Protein AF-A0A0Y0S2E3-F1 (afdb_monomer_lite)

Secondary structure (DSSP, 8-state):
-HHHHHHHHHHHHHHHHHHS---TT-HHHHHHHHHHHHHHHHHHHHHHHHHHHHHHHHH--TT---TTTHHHHHHHHHHHHHHHHHHHHHHHHHHHHHHTTT---HHHHHHHHHHHHHHHHHHHHHHH-

Foldseek 3Di:
DVLVLLVVLLVVLVCLLPVDDFDPVDPLSVVLSVLSVVVNVLSVVVNVLVVVVVVVVVPDDPPDPPCPVVVVVSVVVNVVSLVVLVVSLVVLVVSCVVCVVPDPDPSSVVVNVVSVVSNVVSVVVVVVD

Organism: Sturnus vulgaris (NCBI:txid9172)

Sequence (129 aa):
FLFLLHTTWFVILSVVLFGLVYNPNETCSLNLVDHGRGYLGILLSCMIAELAIIWLSMRGSILYTEPRDSMQYVLYVRLAILVIEFVYAIVGIVWLTQYYTSCNDITAKSVTLGMVVCNWVVILSVCIT

InterPro domains:
  IPR052214 Diacylglycerol Lipase-Related [PTHR45792] (1-129)

pLDDT: mean 71.7, std 9.91, range [44.84, 86.06]

Structure (mmCIF, N/CA/C/O backbone):
data_AF-A0A0Y0S2E3-F1
#
_entry.id   AF-A0A0Y0S2E3-F1
#
loop_
_atom_site.group_PDB
_atom_site.id
_atom_site.type_symbol
_atom_site.label_atom_id
_atom_site.label_alt_id
_atom_site.label_comp_id
_atom_site.label_asym_id
_atom_site.label_entity_id
_atom_site.label_seq_id
_atom_site.pdbx_PDB_ins_code
_atom_site.Cartn_x
_atom_site.Cartn_y
_atom_site.Cartn_z
_atom_site.occupancy
_atom_site.B_iso_or_equiv
_atom_site.auth_seq_id
_atom_site.auth_comp_id
_atom_site.auth_asym_id
_atom_site.auth_atom_id
_atom_site.pdbx_PDB_model_num
ATOM 1 N N . PHE A 1 1 ? -4.263 -7.802 13.135 1.00 72.75 1 PHE A N 1
ATOM 2 C CA . PHE A 1 1 ? -3.593 -8.645 12.123 1.00 72.75 1 PHE A CA 1
ATOM 3 C C . PHE A 1 1 ? -3.339 -7.854 10.844 1.00 72.75 1 PHE A C 1
ATOM 5 O O . PHE A 1 1 ? -2.171 -7.660 10.538 1.00 72.75 1 PHE A O 1
ATOM 12 N N . LEU A 1 2 ? -4.374 -7.310 10.180 1.00 75.12 2 LEU A N 1
ATOM 13 C CA . LEU A 1 2 ? -4.211 -6.443 8.995 1.00 75.12 2 LEU A CA 1
ATOM 14 C C . LEU A 1 2 ? -3.197 -5.305 9.206 1.00 75.12 2 LEU A C 1
ATOM 16 O O . LEU A 1 2 ? -2.268 -5.192 8.420 1.00 75.12 2 LEU A O 1
ATOM 20 N N . PHE A 1 3 ? -3.304 -4.557 10.308 1.00 77.31 3 PHE A N 1
ATOM 21 C CA . PHE A 1 3 ? -2.362 -3.480 10.629 1.00 77.31 3 PHE A CA 1
ATOM 22 C C . PHE A 1 3 ? -0.896 -3.916 10.592 1.00 77.31 3 PHE A C 1
ATOM 24 O O . PHE A 1 3 ? -0.063 -3.230 10.009 1.00 77.31 3 PHE A O 1
ATOM 31 N N . LEU A 1 4 ? -0.567 -5.081 11.162 1.00 80.50 4 LEU A N 1
ATOM 32 C CA . LEU A 1 4 ? 0.803 -5.602 11.119 1.00 80.50 4 LEU A CA 1
ATOM 33 C C . LEU A 1 4 ? 1.219 -5.923 9.683 1.00 80.50 4 LEU A C 1
ATOM 35 O O . LEU A 1 4 ? 2.323 -5.571 9.288 1.00 80.50 4 LEU A O 1
ATOM 39 N N . LEU A 1 5 ? 0.321 -6.514 8.892 1.00 80.50 5 LEU A N 1
ATOM 40 C CA . LEU A 1 5 ? 0.568 -6.823 7.488 1.00 80.50 5 LEU A CA 1
ATOM 41 C C . LEU A 1 5 ? 0.818 -5.553 6.662 1.00 80.50 5 LEU A C 1
ATOM 43 O O . LEU A 1 5 ? 1.837 -5.478 5.976 1.00 80.50 5 LEU A O 1
ATOM 47 N N . HIS A 1 6 ? -0.045 -4.537 6.771 1.00 81.94 6 HIS A N 1
ATOM 48 C CA . HIS A 1 6 ? 0.146 -3.248 6.098 1.00 81.94 6 HIS A CA 1
ATOM 49 C C . HIS A 1 6 ? 1.444 -2.565 6.534 1.00 81.94 6 HIS A C 1
ATOM 51 O O . HIS A 1 6 ? 2.183 -2.069 5.686 1.00 81.94 6 HIS A O 1
ATOM 57 N N . THR A 1 7 ? 1.773 -2.601 7.829 1.00 82.25 7 THR A N 1
ATOM 58 C CA . THR A 1 7 ? 3.008 -1.997 8.352 1.00 82.25 7 THR A CA 1
ATOM 59 C C . THR A 1 7 ? 4.252 -2.718 7.829 1.00 82.25 7 THR A C 1
ATOM 61 O O . THR A 1 7 ? 5.195 -2.070 7.379 1.00 82.25 7 THR A O 1
ATOM 64 N N . THR A 1 8 ? 4.271 -4.056 7.841 1.00 84.69 8 THR A N 1
ATOM 65 C CA . THR A 1 8 ? 5.392 -4.844 7.307 1.00 84.69 8 THR A CA 1
ATOM 66 C C . THR A 1 8 ? 5.606 -4.553 5.823 1.00 84.69 8 THR A C 1
ATOM 68 O O . THR A 1 8 ? 6.737 -4.319 5.403 1.00 84.69 8 THR A O 1
ATOM 71 N N . TRP A 1 9 ? 4.533 -4.490 5.035 1.00 78.62 9 TRP A N 1
ATOM 72 C CA . TRP A 1 9 ? 4.625 -4.193 3.607 1.00 78.62 9 TRP A CA 1
ATOM 73 C C . TRP A 1 9 ? 5.023 -2.759 3.296 1.00 78.62 9 TRP A C 1
ATOM 75 O O . TRP A 1 9 ? 5.838 -2.543 2.401 1.00 78.62 9 TRP A O 1
ATOM 85 N N . PHE A 1 10 ? 4.516 -1.793 4.059 1.00 83.44 10 PHE A N 1
ATOM 86 C CA . PHE A 1 10 ? 4.948 -0.404 3.968 1.00 83.44 10 PHE A CA 1
ATOM 87 C C . PHE A 1 10 ? 6.462 -0.285 4.173 1.00 83.44 10 PHE A C 1
ATOM 89 O O . PHE A 1 10 ? 7.147 0.368 3.386 1.00 83.44 10 PHE A O 1
ATOM 96 N N . VAL A 1 11 ? 7.004 -0.970 5.186 1.00 85.56 11 VAL A N 1
ATOM 97 C CA . VAL A 1 11 ? 8.448 -0.990 5.456 1.00 85.56 11 VAL A CA 1
ATOM 98 C C . VAL A 1 11 ? 9.215 -1.640 4.305 1.00 85.56 11 VAL A C 1
ATOM 100 O O . VAL A 1 11 ? 10.179 -1.050 3.825 1.00 85.56 11 VAL A O 1
ATOM 103 N N . ILE A 1 12 ? 8.779 -2.808 3.818 1.00 82.94 12 ILE A N 1
ATOM 104 C CA . ILE A 1 12 ? 9.438 -3.504 2.699 1.00 82.94 12 ILE A CA 1
ATOM 105 C C . ILE A 1 12 ? 9.469 -2.615 1.450 1.00 82.94 12 ILE A C 1
ATOM 107 O O . ILE A 1 12 ? 10.534 -2.408 0.874 1.00 82.94 12 ILE A O 1
ATOM 111 N N . LEU A 1 13 ? 8.331 -2.048 1.045 1.00 79.06 13 LEU A N 1
ATOM 112 C CA . LEU A 1 13 ? 8.256 -1.197 -0.144 1.00 79.06 13 LEU A CA 1
ATOM 113 C C . LEU A 1 13 ? 9.054 0.094 0.003 1.00 79.06 13 LEU A C 1
ATOM 115 O O . LEU A 1 13 ? 9.721 0.496 -0.946 1.00 79.06 13 LEU A O 1
ATOM 119 N N . SER A 1 14 ? 9.026 0.716 1.181 1.00 83.00 14 SER A N 1
ATOM 120 C CA . SER A 1 14 ? 9.831 1.904 1.470 1.00 83.00 14 SER A CA 1
ATOM 121 C C . SER A 1 14 ? 11.326 1.609 1.325 1.00 83.00 14 SER A C 1
ATOM 123 O O . SER A 1 14 ? 12.031 2.325 0.614 1.00 83.00 14 SER A O 1
ATOM 125 N N . VAL A 1 15 ? 11.800 0.504 1.913 1.00 83.38 15 VAL A N 1
ATOM 126 C CA . VAL A 1 15 ? 13.202 0.074 1.810 1.00 83.38 15 VAL A CA 1
ATOM 127 C C . VAL A 1 15 ? 13.580 -0.238 0.368 1.00 83.38 15 VAL A C 1
ATOM 129 O O . VAL A 1 15 ? 14.664 0.135 -0.063 1.00 83.38 15 VAL A O 1
ATOM 132 N N . VAL A 1 16 ? 12.708 -0.882 -0.405 1.00 76.06 16 VAL A N 1
ATOM 133 C CA . VAL A 1 16 ? 13.020 -1.224 -1.798 1.00 76.06 16 VAL A CA 1
ATOM 134 C C . VAL A 1 16 ? 13.017 0.008 -2.712 1.00 76.06 16 VAL A C 1
ATOM 136 O O . VAL A 1 16 ? 13.880 0.119 -3.580 1.00 76.06 16 VAL A O 1
ATOM 139 N N . LEU A 1 17 ? 12.101 0.960 -2.505 1.00 74.75 17 LEU A N 1
ATOM 140 C CA . LEU A 1 17 ? 12.050 2.211 -3.272 1.00 74.75 17 LEU A CA 1
ATOM 141 C C . LEU A 1 17 ? 13.236 3.136 -2.974 1.00 74.75 17 LEU A C 1
ATOM 143 O O . LEU A 1 17 ? 13.749 3.765 -3.893 1.00 74.75 17 LEU A O 1
ATOM 147 N N . PHE A 1 18 ? 13.663 3.233 -1.711 1.00 76.12 18 PHE A N 1
ATOM 148 C CA . PHE A 1 18 ? 14.775 4.105 -1.308 1.00 76.12 18 PHE A CA 1
ATOM 149 C C . PHE A 1 18 ? 16.151 3.430 -1.361 1.00 76.12 18 PHE A C 1
ATOM 151 O O . PHE A 1 18 ? 17.156 4.117 -1.520 1.00 76.12 18 PHE A O 1
ATOM 158 N N . GLY A 1 19 ? 16.217 2.110 -1.190 1.00 68.81 19 GLY A N 1
ATOM 159 C CA . GLY A 1 19 ? 17.466 1.352 -1.100 1.00 68.81 19 GLY A CA 1
ATOM 160 C C . GLY A 1 19 ? 18.035 0.916 -2.448 1.00 68.81 19 GLY A C 1
ATOM 161 O O . GLY A 1 19 ? 19.224 0.617 -2.535 1.00 68.81 19 GLY A O 1
ATOM 162 N N . LEU A 1 20 ? 17.220 0.887 -3.504 1.00 67.19 20 LEU A N 1
ATOM 163 C CA . LEU A 1 20 ? 17.689 0.591 -4.852 1.00 67.19 20 LEU A CA 1
ATOM 164 C C . LEU A 1 20 ? 18.015 1.887 -5.594 1.00 67.19 20 LEU A C 1
ATOM 166 O O . LEU A 1 20 ? 17.167 2.762 -5.758 1.00 67.19 20 LEU A O 1
ATOM 170 N N . VAL A 1 21 ? 19.253 1.994 -6.077 1.00 61.94 21 VAL A N 1
ATOM 171 C CA . VAL A 1 21 ? 19.653 3.061 -7.000 1.00 61.94 21 VAL A CA 1
ATOM 172 C C . VAL A 1 21 ? 19.038 2.753 -8.360 1.00 61.94 21 VAL A C 1
ATOM 174 O O . VAL A 1 21 ? 19.544 1.930 -9.121 1.00 61.94 21 VAL A O 1
ATOM 177 N N . TYR A 1 22 ? 17.911 3.394 -8.645 1.00 64.06 22 TYR A N 1
ATOM 178 C CA . TYR A 1 22 ? 17.266 3.332 -9.948 1.00 64.06 22 TYR A CA 1
ATOM 179 C C . TYR A 1 22 ? 18.033 4.204 -10.946 1.00 64.06 22 TYR A C 1
ATOM 181 O O . TYR A 1 22 ? 18.267 5.386 -10.696 1.00 64.06 22 TYR A O 1
ATOM 189 N N . ASN A 1 23 ? 18.430 3.629 -12.086 1.00 63.09 23 ASN A N 1
ATOM 190 C CA . ASN A 1 23 ? 19.043 4.401 -13.165 1.00 63.09 23 ASN A CA 1
ATOM 191 C C . ASN A 1 23 ? 17.983 5.326 -13.797 1.00 63.09 23 ASN A C 1
ATOM 193 O O . ASN A 1 23 ? 16.978 4.823 -14.307 1.00 63.09 23 ASN A O 1
ATOM 197 N N . PRO A 1 24 ? 18.184 6.658 -13.798 1.00 61.78 24 PRO A N 1
ATOM 198 C CA . PRO A 1 24 ? 17.200 7.618 -14.306 1.00 61.78 24 PRO A CA 1
ATOM 199 C C . PRO A 1 24 ? 17.105 7.651 -15.840 1.00 61.78 24 PRO A C 1
ATOM 201 O O . PRO A 1 24 ? 16.188 8.264 -16.377 1.00 61.78 24 PRO A O 1
ATOM 204 N N . ASN A 1 25 ? 18.035 7.000 -16.548 1.00 57.75 25 ASN A N 1
ATOM 205 C CA . ASN A 1 25 ? 18.055 6.963 -18.014 1.00 57.75 25 ASN A CA 1
ATOM 206 C C . ASN A 1 25 ? 17.036 5.979 -18.614 1.00 57.75 25 ASN A C 1
ATOM 208 O O . ASN A 1 25 ? 16.690 6.104 -19.785 1.00 57.75 25 ASN A O 1
ATOM 212 N N . GLU A 1 26 ? 16.528 5.035 -17.820 1.00 64.88 26 GLU A N 1
ATOM 213 C CA . GLU A 1 26 ? 15.532 4.059 -18.258 1.00 64.88 26 GLU A CA 1
ATOM 214 C C . GLU A 1 26 ? 14.130 4.542 -17.860 1.00 64.88 26 GLU A C 1
ATOM 216 O O . GLU A 1 26 ? 13.737 4.495 -16.692 1.00 64.88 26 GLU A O 1
ATOM 221 N N . THR A 1 27 ? 13.340 4.994 -18.836 1.00 65.25 27 THR A N 1
ATOM 222 C CA . THR A 1 27 ? 11.966 5.507 -18.619 1.00 65.25 27 THR A CA 1
ATOM 223 C C . THR A 1 27 ? 11.020 4.483 -17.968 1.00 65.2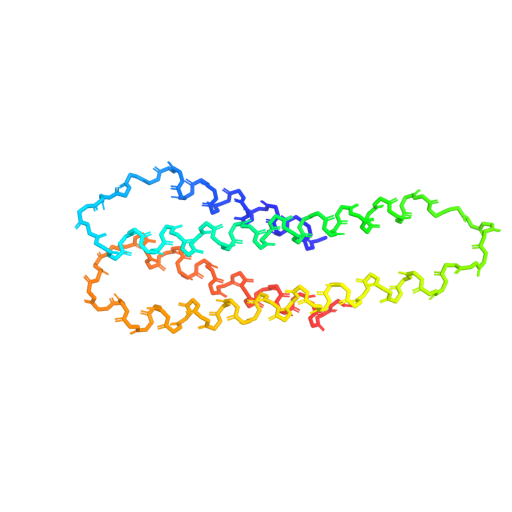5 27 THR A C 1
ATOM 225 O O . THR A 1 27 ? 10.054 4.860 -17.301 1.00 65.25 27 THR A O 1
ATOM 228 N N . CYS A 1 28 ? 11.324 3.189 -18.106 1.00 66.19 28 CYS A N 1
ATOM 229 C CA . CYS A 1 28 ? 10.640 2.079 -17.439 1.00 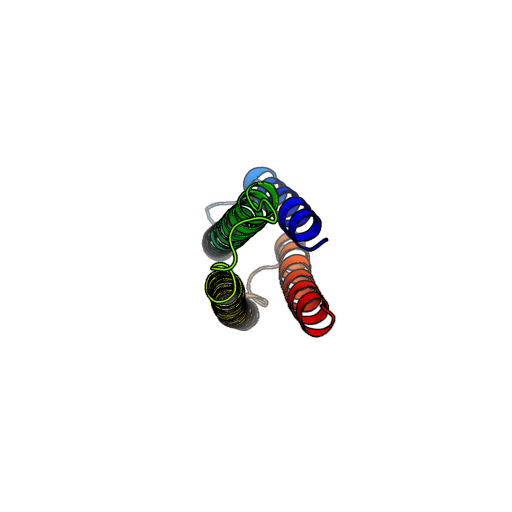66.19 28 CYS A CA 1
ATOM 230 C C . CYS A 1 28 ? 10.777 2.137 -15.905 1.00 66.19 28 CYS A C 1
ATOM 232 O O . CYS A 1 28 ? 9.797 1.977 -15.177 1.00 66.19 28 CYS A O 1
ATOM 234 N N . SER A 1 29 ? 11.988 2.404 -15.416 1.00 67.25 29 SER A N 1
ATOM 235 C CA . SER A 1 29 ? 12.326 2.439 -13.990 1.00 67.25 29 SER A CA 1
ATOM 236 C C . SER A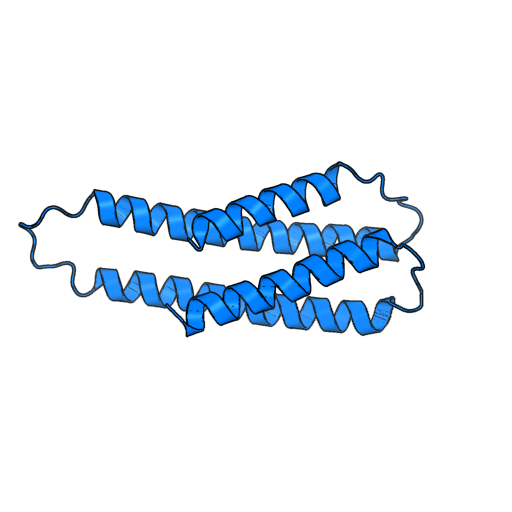 1 29 ? 11.634 3.611 -13.282 1.00 67.25 29 SER A C 1
ATOM 238 O O . SER A 1 29 ? 11.069 3.451 -12.199 1.00 67.25 29 SER A O 1
ATOM 240 N N . LEU A 1 30 ? 11.575 4.769 -13.944 1.00 70.12 30 LEU A N 1
ATOM 241 C CA . LEU A 1 30 ? 10.996 5.986 -13.379 1.00 70.12 30 LEU A CA 1
ATOM 242 C C . LEU A 1 30 ? 9.479 5.872 -13.157 1.00 70.12 30 LEU A C 1
ATOM 244 O O . LEU A 1 30 ? 8.991 6.175 -12.070 1.00 70.12 30 LEU A O 1
ATOM 248 N N . ASN A 1 31 ? 8.740 5.343 -14.137 1.00 70.31 31 ASN A N 1
ATOM 249 C CA . ASN A 1 31 ? 7.303 5.109 -13.976 1.00 70.31 31 ASN A CA 1
ATOM 250 C C . ASN A 1 31 ? 6.986 4.044 -12.909 1.00 70.31 31 ASN A C 1
ATOM 252 O O . ASN A 1 31 ? 5.974 4.154 -12.216 1.00 70.31 31 ASN A O 1
ATOM 256 N N . LEU A 1 32 ? 7.837 3.022 -12.749 1.00 71.50 32 LEU A N 1
ATOM 257 C CA . LEU A 1 32 ? 7.653 2.004 -11.711 1.00 71.50 32 LEU A CA 1
ATOM 258 C C . LEU A 1 32 ? 7.825 2.605 -10.309 1.00 71.50 32 LEU A C 1
ATOM 260 O O . LEU A 1 32 ? 7.059 2.286 -9.400 1.00 71.50 32 LEU A O 1
ATOM 264 N N . VAL A 1 33 ? 8.801 3.502 -10.140 1.00 74.00 33 VAL A N 1
ATOM 265 C CA . VAL A 1 33 ? 9.019 4.244 -8.891 1.00 74.00 33 VAL A CA 1
ATOM 266 C C . VAL A 1 33 ? 7.822 5.140 -8.571 1.00 74.00 33 VAL A C 1
ATOM 268 O O . VAL A 1 33 ? 7.368 5.149 -7.426 1.00 74.00 33 VAL A O 1
ATOM 271 N N . ASP A 1 34 ? 7.266 5.842 -9.560 1.00 77.38 34 ASP A N 1
ATOM 272 C CA . ASP A 1 34 ? 6.075 6.676 -9.360 1.00 77.38 34 ASP A CA 1
ATOM 273 C C . ASP A 1 34 ? 4.835 5.841 -9.013 1.00 77.38 34 ASP A C 1
ATOM 275 O O . ASP A 1 34 ? 4.091 6.180 -8.088 1.00 77.38 34 ASP A O 1
ATOM 279 N N . HIS A 1 35 ? 4.651 4.689 -9.662 1.00 76.69 35 HIS A N 1
ATOM 280 C CA . HIS A 1 35 ? 3.571 3.767 -9.318 1.00 76.69 35 HIS A CA 1
ATOM 281 C C . HIS A 1 35 ? 3.754 3.148 -7.921 1.00 76.69 35 HIS A C 1
ATOM 283 O O . HIS A 1 35 ? 2.793 3.035 -7.153 1.00 76.69 35 HIS A O 1
ATOM 289 N N . GLY A 1 36 ? 4.989 2.797 -7.550 1.00 77.50 36 GLY A N 1
ATOM 290 C CA . GLY A 1 36 ? 5.333 2.307 -6.216 1.00 77.50 36 GLY A CA 1
ATOM 291 C C . GLY A 1 36 ? 5.088 3.356 -5.130 1.00 77.50 36 GLY A C 1
ATOM 292 O O . GLY A 1 36 ? 4.548 3.035 -4.071 1.00 77.50 36 GLY A O 1
ATOM 293 N N . ARG A 1 37 ? 5.396 4.628 -5.406 1.00 82.00 37 ARG A N 1
ATOM 294 C CA . ARG A 1 37 ? 5.082 5.759 -4.520 1.00 82.00 37 ARG A CA 1
ATOM 295 C C . ARG A 1 37 ? 3.583 5.947 -4.320 1.00 82.00 37 ARG A C 1
ATOM 297 O O . ARG A 1 37 ? 3.157 6.173 -3.188 1.00 82.00 37 ARG A O 1
ATOM 304 N N . GLY A 1 38 ? 2.786 5.809 -5.379 1.00 83.38 38 GLY A N 1
ATOM 305 C CA . GLY A 1 38 ? 1.328 5.850 -5.269 1.00 83.38 38 GLY A CA 1
ATOM 306 C C . GLY A 1 38 ? 0.781 4.730 -4.378 1.00 83.38 38 GLY A C 1
ATOM 307 O O . GLY A 1 38 ? -0.027 4.995 -3.489 1.00 83.38 38 GLY A O 1
ATOM 308 N N . TYR A 1 39 ? 1.297 3.504 -4.519 1.00 80.62 39 TYR A N 1
ATOM 309 C CA . TYR A 1 39 ? 0.893 2.379 -3.666 1.00 80.62 39 TYR A CA 1
ATOM 310 C C . TYR A 1 39 ? 1.287 2.581 -2.194 1.00 80.62 39 TYR A C 1
ATOM 312 O O . TYR A 1 39 ? 0.514 2.275 -1.288 1.00 80.62 39 TYR A O 1
ATOM 320 N N . LEU A 1 40 ? 2.456 3.174 -1.943 1.00 83.19 40 LEU A N 1
ATOM 321 C CA . LEU A 1 40 ? 2.918 3.524 -0.598 1.00 83.19 40 LEU A CA 1
ATOM 322 C C . LEU A 1 40 ? 1.978 4.540 0.080 1.00 83.19 40 LEU A C 1
ATOM 324 O O . LEU A 1 40 ? 1.705 4.425 1.275 1.00 83.19 40 LEU A O 1
ATOM 328 N N . GLY A 1 41 ? 1.415 5.478 -0.689 1.00 85.56 41 GLY A N 1
ATOM 329 C CA . GLY A 1 41 ? 0.365 6.387 -0.220 1.00 85.56 41 GLY A CA 1
ATOM 330 C C . GLY A 1 41 ? -0.938 5.670 0.147 1.00 85.56 41 GLY A C 1
ATOM 331 O O . GLY A 1 41 ? -1.546 5.984 1.173 1.00 85.56 41 GLY A O 1
ATOM 332 N N . ILE A 1 42 ? -1.340 4.664 -0.636 1.00 83.88 42 ILE A N 1
ATOM 333 C CA . ILE A 1 42 ? -2.533 3.858 -0.344 1.00 83.88 42 ILE A CA 1
ATOM 334 C C . ILE A 1 42 ? -2.337 3.065 0.953 1.00 83.88 42 ILE A C 1
ATOM 336 O O . ILE A 1 42 ? -3.183 3.149 1.845 1.00 83.88 42 ILE A O 1
ATOM 340 N N . LEU A 1 43 ? -1.193 2.396 1.130 1.00 82.88 43 LEU A N 1
ATOM 341 C CA . LEU A 1 43 ? -0.863 1.685 2.372 1.00 82.88 43 LEU A CA 1
ATOM 342 C C . LEU A 1 43 ? -0.864 2.613 3.596 1.00 82.88 43 LEU A C 1
ATOM 344 O O . LEU A 1 43 ? -1.382 2.248 4.651 1.00 82.88 43 LEU A O 1
ATOM 348 N N . LEU A 1 44 ? -0.344 3.835 3.454 1.00 86.06 44 LEU A N 1
ATOM 349 C CA . LEU A 1 44 ? -0.377 4.835 4.521 1.00 86.06 44 LEU A CA 1
ATOM 350 C C . LEU A 1 44 ? -1.819 5.219 4.891 1.00 86.06 44 LEU A C 1
ATOM 352 O O . LEU A 1 44 ? -2.155 5.298 6.073 1.00 86.06 44 LEU A O 1
ATOM 356 N N . SER A 1 45 ? -2.689 5.419 3.896 1.00 85.00 45 SER A N 1
ATOM 357 C CA . SER A 1 45 ? -4.106 5.720 4.134 1.00 85.00 45 SER A CA 1
ATOM 358 C C . SER A 1 45 ? -4.828 4.578 4.860 1.00 85.00 45 SER A C 1
ATOM 360 O O . SER A 1 45 ? -5.606 4.835 5.781 1.00 85.00 45 SER A O 1
ATOM 362 N N . CYS A 1 46 ? -4.488 3.324 4.535 1.00 81.81 46 CYS A N 1
ATOM 363 C CA . CYS A 1 46 ? -4.982 2.139 5.233 1.00 81.81 46 CYS A CA 1
ATOM 364 C C . CYS A 1 46 ? -4.549 2.142 6.702 1.00 81.81 46 CYS A C 1
ATOM 366 O O . CYS A 1 46 ? -5.383 1.975 7.590 1.00 81.81 46 CYS A O 1
ATOM 368 N N . MET A 1 47 ? -3.267 2.410 6.976 1.00 84.44 47 MET A N 1
ATOM 369 C CA . MET A 1 47 ? -2.753 2.486 8.346 1.00 84.44 47 MET A CA 1
ATOM 370 C C . MET A 1 47 ? -3.445 3.574 9.173 1.00 84.44 47 MET A C 1
ATOM 372 O O . MET A 1 47 ? -3.768 3.342 10.336 1.00 84.44 47 MET A O 1
ATOM 376 N N . ILE A 1 48 ? -3.698 4.751 8.593 1.00 86.06 48 ILE A N 1
ATOM 377 C CA . ILE A 1 48 ? -4.403 5.842 9.284 1.00 86.06 48 ILE A CA 1
ATOM 378 C C . ILE A 1 48 ? -5.838 5.426 9.619 1.00 86.06 48 ILE A C 1
ATOM 380 O O . ILE A 1 48 ? -6.287 5.645 10.746 1.00 86.06 48 ILE A O 1
ATOM 384 N N . ALA A 1 49 ? -6.545 4.795 8.677 1.00 80.25 49 ALA A N 1
ATOM 385 C CA . ALA A 1 49 ? -7.889 4.282 8.919 1.00 80.25 49 ALA A CA 1
ATOM 386 C C . ALA A 1 49 ? -7.889 3.233 10.043 1.00 80.25 49 ALA A C 1
ATOM 388 O O . ALA A 1 49 ? -8.703 3.317 10.958 1.00 80.25 49 ALA A O 1
ATOM 389 N N . GLU A 1 50 ? -6.940 2.297 10.047 1.00 80.38 50 GLU A N 1
ATOM 390 C CA . GLU A 1 50 ? -6.814 1.294 11.110 1.00 80.38 50 GLU A CA 1
ATOM 391 C C . GLU A 1 50 ? -6.491 1.908 12.478 1.00 80.38 50 GLU A C 1
ATOM 393 O O . GLU A 1 50 ? -7.086 1.518 13.483 1.00 80.38 50 GLU A O 1
ATOM 398 N N . LEU A 1 51 ? -5.609 2.910 12.531 1.00 81.88 51 LEU A N 1
ATOM 399 C CA . LEU A 1 51 ? -5.318 3.650 13.760 1.00 81.88 51 LEU A CA 1
ATOM 400 C C . LEU A 1 51 ? -6.547 4.401 14.275 1.00 81.88 51 LEU A C 1
ATOM 402 O O . LEU A 1 51 ? -6.784 4.415 15.482 1.00 81.88 51 LEU A O 1
ATOM 406 N N . ALA A 1 52 ? -7.357 4.976 13.384 1.00 79.75 52 ALA A N 1
ATOM 407 C CA . ALA A 1 52 ? -8.615 5.613 13.759 1.00 79.75 52 ALA A CA 1
ATOM 408 C C . ALA A 1 52 ? -9.599 4.601 14.368 1.00 79.75 52 ALA A C 1
ATOM 410 O O . ALA A 1 52 ? -10.230 4.901 15.380 1.00 79.75 52 ALA A O 1
ATOM 411 N N . ILE A 1 53 ? -9.681 3.382 13.822 1.00 76.62 53 ILE A N 1
ATOM 412 C CA . ILE A 1 53 ? -10.515 2.298 14.369 1.00 76.62 53 ILE A CA 1
ATOM 413 C C . ILE A 1 53 ? -10.035 1.894 15.760 1.00 76.62 53 ILE A C 1
ATOM 415 O O . ILE A 1 53 ? -10.839 1.818 16.686 1.00 76.62 53 ILE A O 1
ATOM 419 N N . ILE A 1 54 ? -8.729 1.665 15.923 1.00 78.56 54 ILE A N 1
ATOM 420 C CA . ILE A 1 54 ? -8.135 1.304 17.216 1.00 78.56 54 ILE A CA 1
ATOM 421 C C . ILE A 1 54 ? -8.392 2.419 18.234 1.00 78.56 54 ILE A C 1
ATOM 423 O O . ILE A 1 54 ? -8.802 2.147 19.359 1.00 78.56 54 ILE A O 1
ATOM 427 N N . TRP A 1 55 ? -8.215 3.680 17.843 1.00 78.12 55 TRP A N 1
ATOM 428 C CA . TRP A 1 55 ? -8.413 4.819 18.732 1.00 78.12 55 TRP A CA 1
ATOM 429 C C . TRP A 1 55 ? -9.874 4.994 19.158 1.00 78.12 55 TRP A C 1
ATOM 431 O O . TRP A 1 55 ? -10.145 5.154 20.351 1.00 78.12 55 TRP A O 1
ATOM 441 N N . LEU A 1 56 ? -10.818 4.902 18.217 1.00 69.75 56 LEU A N 1
ATOM 442 C CA . LEU A 1 56 ? -12.254 4.916 18.512 1.00 69.75 56 LEU A CA 1
ATOM 443 C C . LEU A 1 56 ? -12.648 3.728 19.395 1.00 69.75 56 LEU A C 1
ATOM 445 O O . LEU A 1 56 ? -13.394 3.903 20.357 1.00 69.75 56 LEU A O 1
ATOM 449 N N . SER A 1 57 ? -12.085 2.547 19.132 1.00 67.06 57 SER A N 1
ATOM 450 C CA . SER A 1 57 ? -12.310 1.347 19.939 1.00 67.06 57 SER A CA 1
ATOM 451 C C . SER A 1 57 ? -11.760 1.482 21.362 1.00 67.06 57 SER A C 1
ATOM 453 O O . SER A 1 57 ? -12.368 0.949 22.283 1.00 67.06 57 SER A O 1
ATOM 455 N N . MET A 1 58 ? -10.645 2.193 21.570 1.00 70.62 58 MET A N 1
ATOM 456 C CA . MET A 1 58 ? -10.098 2.460 22.909 1.00 70.62 58 MET A CA 1
ATOM 457 C C . MET A 1 58 ? -10.883 3.537 23.675 1.00 70.62 58 MET A C 1
ATOM 459 O O . MET A 1 58 ? -10.853 3.555 24.903 1.00 70.62 58 MET A O 1
ATOM 463 N N . ARG A 1 59 ? -11.587 4.438 22.977 1.00 68.19 59 ARG A N 1
ATOM 464 C CA . ARG A 1 59 ? -12.431 5.485 23.583 1.00 68.19 59 ARG A CA 1
ATOM 465 C C . ARG A 1 59 ? -13.852 5.028 23.942 1.00 68.19 59 ARG A C 1
ATOM 467 O O . ARG A 1 59 ? -14.572 5.798 24.575 1.00 68.19 59 ARG A O 1
ATOM 474 N N . GLY A 1 60 ? -14.264 3.816 23.569 1.00 55.56 60 GLY A N 1
ATOM 475 C CA . GLY A 1 60 ? -15.595 3.285 23.870 1.00 55.56 60 GLY A CA 1
ATOM 476 C C . GLY A 1 60 ? -15.738 2.837 25.327 1.00 55.56 60 GLY A C 1
ATOM 477 O O . GLY A 1 60 ? -15.370 1.716 25.667 1.00 55.56 60 GLY A O 1
ATOM 478 N N . SER A 1 61 ? -16.300 3.685 26.192 1.00 50.75 61 SER A N 1
ATOM 479 C CA . SER A 1 61 ? -16.818 3.260 27.497 1.00 50.75 61 SER A CA 1
ATOM 480 C C . SER A 1 61 ? -18.282 2.810 27.372 1.00 50.75 61 SER A C 1
ATOM 482 O O . SER A 1 61 ? -19.081 3.391 26.644 1.00 50.75 61 SER A O 1
ATOM 484 N N . ILE A 1 62 ? -18.620 1.750 28.107 1.00 56.91 62 ILE A N 1
ATOM 485 C CA . ILE A 1 62 ? -19.861 0.950 28.074 1.00 56.91 62 ILE A CA 1
ATOM 486 C C . ILE A 1 62 ? -21.183 1.716 28.331 1.00 56.91 62 ILE A C 1
ATOM 488 O O . ILE A 1 62 ? -22.253 1.126 28.206 1.00 56.91 62 ILE A O 1
ATOM 492 N N . LEU A 1 63 ? -21.148 3.009 28.681 1.00 52.03 63 LEU A N 1
ATOM 493 C CA . LEU A 1 63 ? -22.315 3.738 29.209 1.00 52.03 63 LEU A CA 1
ATOM 494 C C . LEU A 1 63 ? -23.044 4.648 28.201 1.00 52.03 63 LEU A C 1
ATOM 496 O O . LEU A 1 63 ? -24.064 5.230 28.553 1.00 52.03 63 LEU A O 1
ATOM 500 N N . TYR A 1 64 ? -22.573 4.762 26.956 1.00 44.84 64 TYR A N 1
ATOM 501 C CA . TYR A 1 64 ? -23.303 5.472 25.898 1.00 44.84 64 TYR A CA 1
ATOM 502 C C . TYR A 1 64 ? -23.804 4.470 24.857 1.00 44.84 64 TYR A C 1
ATOM 504 O O . TYR A 1 64 ? -23.017 3.791 24.208 1.00 44.84 64 TYR A O 1
ATOM 512 N N . THR A 1 65 ? -25.125 4.363 24.721 1.00 51.09 65 THR A N 1
ATOM 513 C CA . THR A 1 65 ? -25.848 3.416 23.851 1.00 51.09 65 THR A CA 1
ATOM 514 C C . THR A 1 65 ? -26.098 3.939 22.430 1.00 51.09 65 THR A C 1
ATOM 516 O O . THR A 1 65 ? -26.780 3.288 21.644 1.00 51.09 65 THR A O 1
ATOM 519 N N . GLU A 1 66 ? -25.476 5.057 22.051 1.00 50.03 66 GLU A N 1
ATOM 520 C CA . GLU A 1 66 ? -25.508 5.614 20.691 1.00 50.03 66 GLU A CA 1
ATOM 521 C C . GLU A 1 66 ? -24.541 4.999 19.633 1.00 50.03 66 GLU A C 1
ATOM 523 O O . GLU A 1 66 ? -24.703 5.312 18.453 1.00 50.03 66 GLU A O 1
ATOM 528 N N . PRO A 1 67 ? -23.557 4.108 19.918 1.00 49.62 67 PRO A N 1
ATOM 529 C CA . PRO A 1 67 ? -22.494 3.779 18.964 1.00 49.62 67 PRO A CA 1
ATOM 530 C C . PRO A 1 67 ? -22.857 2.623 18.015 1.00 49.62 67 PRO A C 1
ATOM 532 O O . PRO A 1 67 ? -21.974 1.884 17.580 1.00 49.62 67 PRO A O 1
ATOM 535 N N . ARG A 1 68 ? -24.143 2.433 17.685 1.00 51.28 68 ARG A N 1
ATOM 536 C CA . ARG A 1 68 ? -24.564 1.413 16.704 1.00 51.28 68 ARG A CA 1
ATOM 537 C C . ARG A 1 68 ? -24.465 1.902 15.253 1.00 51.28 68 ARG A C 1
ATOM 539 O O . ARG A 1 68 ? -24.328 1.074 14.362 1.00 51.28 68 ARG A O 1
ATOM 546 N N . ASP A 1 69 ? -24.441 3.217 15.028 1.00 53.28 69 ASP A N 1
ATOM 547 C CA . ASP A 1 69 ? -24.277 3.820 13.694 1.00 53.28 69 ASP A CA 1
ATOM 548 C C . ASP A 1 69 ? -22.790 3.956 13.302 1.00 53.28 69 ASP A C 1
ATOM 550 O O . ASP A 1 69 ? -22.366 3.585 12.209 1.00 53.28 69 ASP A O 1
ATOM 554 N N . SER A 1 70 ? -21.939 4.381 14.242 1.00 56.41 70 SER A N 1
ATOM 555 C CA . SER A 1 70 ? -20.509 4.643 14.003 1.00 56.41 70 SER A CA 1
ATOM 556 C C . SER A 1 70 ? -19.705 3.396 13.612 1.00 56.41 70 SER A C 1
ATOM 558 O O . SER A 1 70 ? -18.742 3.493 12.850 1.00 56.41 70 SER A O 1
ATOM 560 N N . MET A 1 71 ? -20.115 2.214 14.087 1.00 62.59 71 MET A N 1
ATOM 561 C CA . MET A 1 71 ? -19.511 0.938 13.681 1.00 62.59 71 MET A CA 1
ATOM 562 C C . MET A 1 71 ? -19.741 0.653 12.188 1.00 62.59 71 MET A C 1
ATOM 564 O O . MET A 1 71 ? -18.875 0.082 11.524 1.00 62.59 71 MET A O 1
ATOM 568 N N . GLN A 1 72 ? -20.873 1.099 11.639 1.00 64.62 72 GLN A N 1
ATOM 569 C CA . GLN A 1 72 ? -21.226 0.905 10.237 1.00 64.62 72 GLN A CA 1
ATOM 570 C C . GLN A 1 72 ? -20.394 1.816 9.318 1.00 64.62 72 GLN A C 1
ATOM 572 O O . GLN A 1 72 ? -19.891 1.352 8.296 1.00 64.62 72 GLN A O 1
ATOM 577 N N . TYR A 1 73 ? -20.151 3.073 9.711 1.00 68.62 73 TYR A N 1
ATOM 578 C CA . TYR A 1 73 ? -19.281 4.000 8.967 1.00 68.62 73 TYR A CA 1
ATOM 579 C C . TYR A 1 73 ? -17.845 3.487 8.833 1.00 68.62 73 TYR A C 1
ATOM 581 O O . TYR A 1 73 ? -17.253 3.569 7.758 1.00 68.62 73 TYR A O 1
ATOM 589 N N . VAL A 1 74 ? -17.296 2.905 9.900 1.00 68.75 74 VAL A N 1
ATOM 590 C CA . VAL A 1 74 ? -15.960 2.293 9.887 1.00 68.75 74 VAL A CA 1
ATOM 591 C C . VAL A 1 74 ? -15.873 1.155 8.863 1.00 68.75 74 VAL A C 1
ATOM 593 O O . VAL A 1 74 ? -14.902 1.063 8.109 1.00 68.75 74 VAL A O 1
ATOM 596 N N . LEU A 1 75 ? -16.906 0.313 8.804 1.00 72.06 75 LEU A N 1
ATOM 597 C CA . LEU A 1 75 ? -17.015 -0.776 7.834 1.00 72.06 75 LEU A CA 1
ATOM 598 C C . LEU A 1 75 ? -17.080 -0.255 6.390 1.00 72.06 75 LEU A C 1
ATOM 600 O O . LEU A 1 75 ? -16.379 -0.779 5.525 1.00 72.06 75 LEU A O 1
ATOM 604 N N . TYR A 1 76 ? -17.846 0.811 6.138 1.00 77.19 76 TYR A 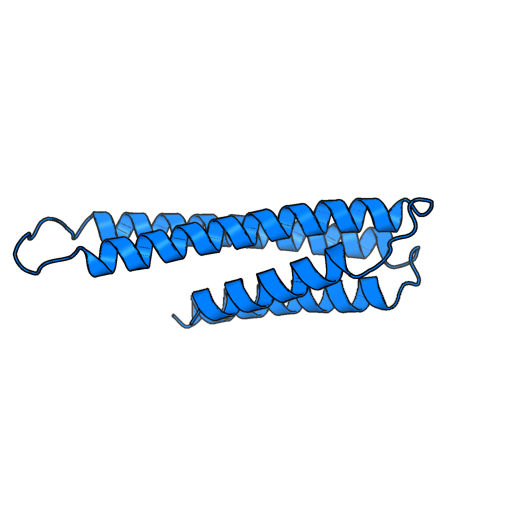N 1
ATOM 605 C CA . TYR A 1 76 ? -17.930 1.443 4.816 1.00 77.19 76 TYR A CA 1
ATOM 606 C C . TYR A 1 76 ? -16.609 2.072 4.367 1.00 77.19 76 TYR A C 1
ATOM 608 O O . TYR A 1 76 ? -16.214 1.894 3.216 1.00 77.19 76 TYR A O 1
ATOM 616 N N . VAL A 1 77 ? -15.899 2.766 5.260 1.00 77.06 77 VAL A N 1
ATOM 617 C CA . VAL A 1 77 ? -14.579 3.343 4.952 1.00 77.06 77 VAL A CA 1
ATOM 618 C C . VAL A 1 77 ? -13.589 2.242 4.577 1.00 77.06 77 VAL A C 1
ATOM 620 O O . VAL A 1 77 ? -12.890 2.358 3.572 1.00 77.06 77 VAL A O 1
ATOM 623 N N . ARG A 1 78 ? -13.570 1.137 5.329 1.00 76.12 78 ARG A N 1
ATOM 624 C CA . ARG A 1 78 ? -12.704 -0.012 5.035 1.00 76.12 78 ARG A CA 1
ATOM 625 C C . ARG A 1 78 ? -13.037 -0.662 3.690 1.00 76.12 78 ARG A C 1
ATOM 627 O O . ARG A 1 78 ? -12.127 -0.997 2.938 1.00 76.12 78 ARG A O 1
ATOM 634 N N . LEU A 1 79 ? -14.323 -0.807 3.370 1.00 78.81 79 LEU A N 1
ATOM 635 C CA . LEU A 1 79 ? -14.769 -1.342 2.083 1.00 78.81 79 LEU A CA 1
ATOM 636 C C . LEU A 1 79 ? -14.363 -0.427 0.915 1.00 78.81 79 LEU A C 1
ATOM 638 O O . LEU A 1 79 ? -13.880 -0.911 -0.104 1.00 78.81 79 LEU A O 1
ATOM 642 N N . ALA A 1 80 ? -14.505 0.892 1.071 1.00 81.50 80 ALA A N 1
ATOM 643 C CA . ALA A 1 80 ? -14.109 1.861 0.051 1.00 81.50 80 ALA A CA 1
ATOM 644 C C . ALA A 1 80 ? -12.599 1.814 -0.237 1.00 81.50 80 ALA A C 1
ATOM 646 O O . ALA A 1 80 ? -12.193 1.820 -1.398 1.00 81.50 80 ALA A O 1
ATOM 647 N N . ILE A 1 81 ? -11.776 1.700 0.809 1.00 80.38 81 ILE A N 1
ATOM 648 C CA . ILE A 1 81 ? -10.322 1.538 0.682 1.00 80.38 81 ILE A CA 1
ATOM 649 C C . ILE A 1 81 ? -9.984 0.257 -0.093 1.00 80.38 81 ILE A C 1
ATOM 651 O O . ILE A 1 81 ? -9.169 0.304 -1.011 1.00 80.38 81 ILE A O 1
ATOM 655 N N . LEU A 1 82 ? -10.668 -0.856 0.191 1.00 76.06 82 LEU A N 1
ATOM 656 C CA . LEU A 1 82 ? -10.453 -2.123 -0.516 1.00 76.06 82 LEU A CA 1
ATOM 657 C C . LEU A 1 82 ? -10.771 -2.013 -2.013 1.00 76.06 82 LEU A C 1
ATOM 659 O O . LEU A 1 82 ? -10.029 -2.530 -2.846 1.00 76.06 82 LEU A O 1
ATOM 663 N N . VAL A 1 83 ? -11.847 -1.309 -2.376 1.00 83.25 83 VAL A N 1
ATOM 664 C CA . VAL A 1 83 ? -12.186 -1.062 -3.787 1.00 83.25 83 VAL A CA 1
ATOM 665 C C . VAL A 1 83 ? -11.093 -0.242 -4.474 1.00 83.25 83 VAL A C 1
ATOM 667 O O . VAL A 1 83 ? -10.703 -0.565 -5.596 1.00 83.25 83 VAL A O 1
ATOM 670 N N . ILE A 1 84 ? -10.562 0.784 -3.804 1.00 83.50 84 ILE A N 1
ATOM 671 C CA . ILE A 1 84 ? -9.454 1.592 -4.329 1.00 83.50 84 ILE A CA 1
ATOM 672 C C . ILE A 1 84 ? -8.203 0.727 -4.525 1.00 83.50 84 ILE A C 1
ATOM 674 O O . ILE A 1 84 ? -7.581 0.790 -5.586 1.00 83.50 84 ILE A O 1
ATOM 678 N N . GLU A 1 85 ? -7.861 -0.124 -3.556 1.00 78.94 85 GLU A N 1
ATOM 679 C CA . GLU A 1 85 ? -6.739 -1.062 -3.671 1.00 78.94 85 GLU A CA 1
ATOM 680 C C . GLU A 1 85 ? -6.915 -2.049 -4.827 1.00 78.94 85 GLU A C 1
ATOM 682 O O . GLU A 1 85 ? -5.957 -2.336 -5.546 1.00 78.94 85 GLU A O 1
ATOM 687 N N . PHE A 1 86 ? -8.133 -2.546 -5.044 1.00 79.69 86 PHE A N 1
ATOM 688 C CA . PHE A 1 86 ? -8.438 -3.457 -6.143 1.00 79.69 86 PHE A CA 1
ATOM 689 C C . PHE A 1 86 ? -8.249 -2.787 -7.509 1.00 79.69 86 PHE A C 1
ATOM 691 O O . PHE A 1 86 ? -7.587 -3.339 -8.389 1.00 79.69 86 PHE A O 1
ATOM 698 N N . VAL A 1 87 ? -8.766 -1.566 -7.679 1.00 85.25 87 VAL A N 1
ATOM 699 C CA . VAL A 1 87 ? -8.573 -0.786 -8.912 1.00 85.25 87 VAL A CA 1
ATOM 700 C C . VAL A 1 87 ? -7.090 -0.503 -9.141 1.00 85.25 87 VAL A C 1
ATOM 702 O O . VAL A 1 87 ? -6.594 -0.690 -10.253 1.00 85.25 87 VAL A O 1
ATOM 705 N N . TYR A 1 88 ? -6.360 -0.109 -8.097 1.00 80.25 88 TYR A N 1
ATOM 706 C CA . TYR A 1 88 ? -4.933 0.185 -8.204 1.00 80.25 88 TYR A CA 1
ATOM 707 C C . TYR A 1 88 ? -4.114 -1.056 -8.582 1.00 80.25 88 TYR A C 1
ATOM 709 O O . TYR A 1 88 ? -3.201 -0.967 -9.401 1.00 80.25 88 TYR A O 1
ATOM 717 N N . ALA A 1 89 ? -4.480 -2.229 -8.061 1.00 74.56 89 ALA A N 1
ATOM 718 C CA . ALA A 1 89 ? -3.846 -3.488 -8.430 1.00 74.56 89 ALA A CA 1
ATOM 719 C C . ALA A 1 89 ? -4.111 -3.885 -9.885 1.00 74.56 89 ALA A C 1
ATOM 721 O O . ALA A 1 89 ? -3.184 -4.321 -10.565 1.00 74.56 89 ALA A O 1
ATOM 722 N N . ILE A 1 90 ? -5.331 -3.684 -10.397 1.00 80.88 90 ILE A N 1
ATOM 723 C CA . ILE A 1 90 ? -5.628 -3.900 -11.822 1.00 80.88 90 ILE A CA 1
ATOM 724 C C . ILE A 1 90 ? -4.757 -2.985 -12.685 1.00 80.88 90 ILE A C 1
ATOM 726 O O . ILE A 1 90 ? -4.132 -3.460 -13.631 1.00 80.88 90 ILE A O 1
ATOM 730 N N . VAL A 1 91 ? -4.672 -1.695 -12.345 1.00 81.44 91 VAL A N 1
ATOM 731 C CA . VAL A 1 91 ? -3.815 -0.739 -13.063 1.00 81.44 91 VAL A CA 1
ATOM 732 C C . VAL A 1 91 ? -2.355 -1.191 -13.027 1.00 81.44 91 VAL A C 1
ATOM 734 O O . VAL A 1 91 ? -1.710 -1.200 -14.072 1.00 81.44 91 VAL A O 1
ATOM 737 N N . GLY A 1 92 ? -1.858 -1.643 -11.872 1.00 71.56 92 GLY A N 1
ATOM 738 C CA . GLY A 1 92 ? -0.510 -2.194 -11.731 1.00 71.56 92 GLY A CA 1
ATOM 739 C C . GLY A 1 92 ? -0.264 -3.408 -12.631 1.00 71.56 92 GLY A C 1
ATOM 740 O O . GLY A 1 92 ? 0.730 -3.441 -13.353 1.00 71.56 92 GLY A O 1
ATOM 741 N N . ILE A 1 93 ? -1.191 -4.374 -12.665 1.00 72.06 93 ILE A N 1
ATOM 742 C CA . ILE A 1 93 ? -1.099 -5.568 -13.525 1.00 72.06 93 ILE A CA 1
ATOM 743 C C . ILE A 1 93 ? -1.110 -5.181 -15.009 1.00 72.06 93 ILE A C 1
ATOM 745 O O . ILE A 1 93 ? -0.281 -5.678 -15.770 1.00 72.06 93 ILE A O 1
ATOM 749 N N . VAL A 1 94 ? -2.006 -4.282 -15.433 1.00 78.69 94 VAL A N 1
ATOM 750 C CA . VAL A 1 94 ? -2.058 -3.811 -16.828 1.00 78.69 94 VAL A CA 1
ATOM 751 C C . VAL A 1 94 ? -0.747 -3.131 -17.210 1.00 78.69 94 VAL A C 1
ATOM 753 O O . VAL A 1 94 ? -0.174 -3.453 -18.251 1.00 78.69 94 VAL A O 1
ATOM 756 N N . TRP A 1 95 ? -0.235 -2.250 -16.352 1.00 70.38 95 TRP A N 1
ATOM 757 C CA . TRP A 1 95 ? 1.033 -1.562 -16.577 1.00 70.38 95 TRP A CA 1
ATOM 758 C C . TRP A 1 95 ? 2.186 -2.561 -16.732 1.00 70.38 95 TRP A C 1
ATOM 760 O O . TRP A 1 95 ? 2.969 -2.495 -17.677 1.00 70.38 95 TRP A O 1
ATOM 770 N N . LEU A 1 96 ? 2.210 -3.585 -15.884 1.00 63.91 96 LEU A N 1
ATOM 771 C CA . LEU A 1 96 ? 3.155 -4.687 -15.982 1.00 63.91 96 LEU A CA 1
ATOM 772 C C . LEU A 1 96 ? 3.076 -5.437 -17.301 1.00 63.91 96 LEU A C 1
ATOM 774 O O . LEU A 1 96 ? 4.099 -5.585 -17.956 1.00 63.91 96 LEU A O 1
ATOM 778 N N . THR A 1 97 ? 1.891 -5.872 -17.728 1.00 67.62 97 THR A N 1
ATOM 779 C CA . THR A 1 97 ? 1.751 -6.630 -18.984 1.00 67.62 97 THR A CA 1
ATOM 780 C C . THR A 1 97 ? 2.263 -5.871 -20.210 1.00 67.62 97 THR A C 1
ATOM 782 O O . THR A 1 97 ? 2.718 -6.503 -21.158 1.00 67.62 97 THR A O 1
ATOM 785 N N . GLN A 1 98 ? 2.236 -4.536 -20.179 1.00 66.06 98 GLN A N 1
ATOM 786 C CA . GLN A 1 98 ? 2.705 -3.683 -21.273 1.00 66.06 98 GLN A CA 1
ATOM 787 C C . GLN A 1 98 ? 4.225 -3.452 -21.248 1.00 66.06 98 GLN A C 1
ATOM 789 O O . GLN A 1 98 ? 4.841 -3.359 -22.307 1.00 66.06 98 GLN A O 1
ATOM 794 N N . TYR A 1 99 ? 4.846 -3.382 -20.064 1.00 63.44 99 TYR A N 1
ATOM 795 C CA . TYR A 1 99 ? 6.268 -3.028 -19.911 1.00 63.44 99 TYR A CA 1
ATOM 796 C C . TYR A 1 99 ? 7.189 -4.207 -19.532 1.00 63.44 99 TYR A C 1
ATOM 798 O O . TYR A 1 99 ? 8.410 -4.044 -19.515 1.00 63.44 99 TYR A O 1
ATOM 806 N N . TYR A 1 100 ? 6.644 -5.407 -19.290 1.00 54.84 100 TYR A N 1
ATOM 807 C CA . TYR A 1 100 ? 7.400 -6.593 -18.847 1.00 54.84 100 TYR A CA 1
ATOM 808 C C . TYR A 1 100 ? 8.471 -7.067 -19.844 1.00 54.84 100 TYR A C 1
ATOM 810 O O . TYR A 1 100 ? 9.483 -7.630 -19.440 1.00 54.84 100 TYR A O 1
ATOM 818 N N . THR A 1 101 ? 8.277 -6.856 -21.148 1.00 54.81 101 THR A N 1
ATOM 819 C CA . THR A 1 101 ? 9.225 -7.307 -22.185 1.00 54.81 101 THR A CA 1
ATOM 820 C C . THR A 1 101 ? 10.400 -6.357 -22.403 1.00 54.81 101 THR A C 1
ATOM 822 O O . THR A 1 101 ? 11.410 -6.772 -22.963 1.00 54.81 101 THR A O 1
ATOM 825 N N . SER A 1 102 ? 10.287 -5.099 -21.973 1.00 53.19 102 SER A N 1
ATOM 826 C CA . SER A 1 102 ? 11.284 -4.054 -22.255 1.00 53.19 102 SER A CA 1
ATOM 827 C C . SER A 1 102 ? 12.292 -3.847 -21.120 1.00 53.19 102 SER A C 1
ATOM 829 O O . SER A 1 102 ? 13.278 -3.144 -21.307 1.00 53.19 102 SER A O 1
ATOM 831 N N . CYS A 1 103 ? 12.063 -4.452 -19.952 1.00 58.59 103 CYS A N 1
ATOM 832 C CA . CYS A 1 103 ? 12.831 -4.214 -18.731 1.00 58.59 103 CYS A CA 1
ATOM 833 C C . CYS A 1 103 ? 13.328 -5.553 -18.155 1.00 58.59 103 CYS A C 1
ATOM 835 O O . CYS A 1 103 ? 12.554 -6.309 -17.572 1.00 58.59 103 CYS A O 1
ATOM 837 N N . ASN A 1 104 ? 14.619 -5.866 -18.311 1.00 56.81 104 ASN A N 1
ATOM 838 C CA . 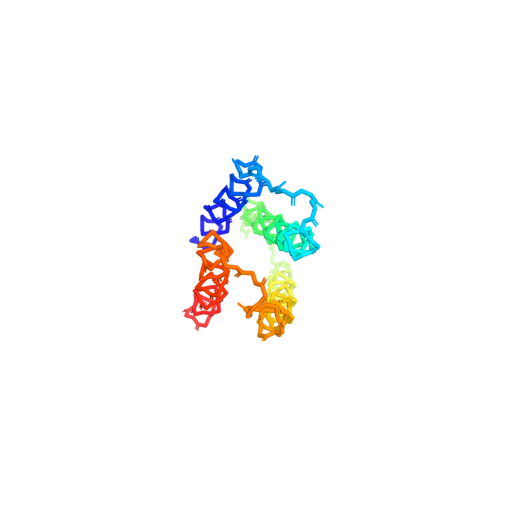ASN A 1 104 ? 15.234 -7.116 -17.828 1.00 56.81 104 ASN A CA 1
ATOM 839 C C . ASN A 1 104 ? 15.742 -7.021 -16.369 1.00 56.81 104 ASN A C 1
ATOM 841 O O . ASN A 1 104 ? 16.700 -7.694 -15.988 1.00 56.81 104 ASN A O 1
ATOM 845 N N . ASP A 1 105 ? 15.122 -6.180 -15.539 1.00 58.88 105 ASP A N 1
ATOM 846 C CA . ASP A 1 105 ? 15.532 -5.995 -14.147 1.00 58.88 105 ASP A CA 1
ATOM 847 C C . ASP A 1 105 ? 14.844 -7.003 -13.217 1.00 58.88 105 ASP A C 1
ATOM 849 O O . ASP A 1 105 ? 13.633 -6.996 -12.984 1.00 58.88 105 ASP A O 1
ATOM 853 N N . ILE A 1 106 ? 15.661 -7.877 -12.631 1.00 60.34 106 ILE A N 1
ATOM 854 C CA . ILE A 1 106 ? 15.274 -8.959 -11.708 1.00 60.34 106 ILE A CA 1
ATOM 855 C C . ILE A 1 106 ? 14.539 -8.392 -10.470 1.00 60.34 106 ILE A C 1
ATOM 857 O O . ILE A 1 106 ? 13.656 -9.024 -9.878 1.00 60.34 106 ILE A O 1
ATOM 861 N N . THR A 1 107 ? 14.870 -7.158 -10.104 1.00 59.75 107 THR A N 1
ATOM 862 C CA . THR A 1 107 ? 14.277 -6.366 -9.024 1.00 59.75 107 THR A CA 1
ATOM 863 C C . THR A 1 107 ? 12.848 -5.929 -9.330 1.00 59.75 107 THR A C 1
ATOM 865 O O . THR A 1 107 ? 11.982 -6.094 -8.470 1.00 59.75 107 THR A O 1
ATOM 868 N N . ALA A 1 108 ? 12.551 -5.483 -10.555 1.00 60.88 108 ALA A N 1
ATOM 869 C CA . ALA A 1 108 ? 11.189 -5.119 -10.958 1.00 60.88 108 ALA A CA 1
ATOM 870 C C . ALA A 1 108 ? 10.244 -6.326 -10.859 1.00 60.88 108 ALA A C 1
ATOM 872 O O . ALA A 1 108 ? 9.131 -6.220 -10.339 1.00 60.88 108 ALA A O 1
ATOM 873 N N . LYS A 1 109 ? 10.728 -7.509 -11.257 1.00 62.88 109 LYS A N 1
ATOM 874 C CA . LYS A 1 109 ? 9.986 -8.771 -11.147 1.00 62.88 109 LYS A CA 1
ATOM 875 C C . LYS A 1 109 ? 9.683 -9.153 -9.693 1.00 62.88 109 LYS A C 1
ATOM 877 O O . LYS A 1 109 ? 8.578 -9.601 -9.393 1.00 62.88 109 LYS A O 1
ATOM 882 N N . SER A 1 110 ? 10.639 -8.950 -8.789 1.00 66.25 110 SER A N 1
ATOM 883 C CA . SER A 1 110 ? 10.504 -9.304 -7.368 1.00 66.25 110 SER A CA 1
ATOM 884 C C . SER A 1 110 ? 9.548 -8.366 -6.623 1.00 66.25 110 SER A C 1
ATOM 886 O O . SER A 1 110 ? 8.694 -8.828 -5.869 1.00 66.25 110 SER A O 1
ATOM 888 N N . VAL A 1 111 ? 9.629 -7.057 -6.886 1.00 65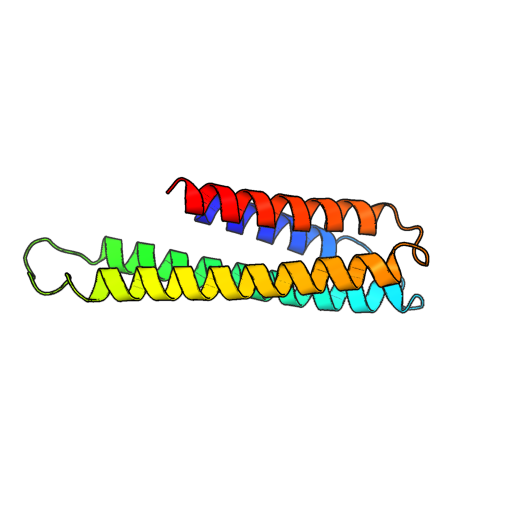.62 111 VAL A N 1
ATOM 889 C CA . VAL A 1 111 ? 8.709 -6.047 -6.328 1.00 65.62 111 VAL A CA 1
ATOM 890 C C . VAL A 1 111 ? 7.285 -6.271 -6.813 1.00 65.62 111 VAL A C 1
ATOM 892 O O . VAL A 1 111 ? 6.343 -6.225 -6.028 1.00 65.62 111 VAL A O 1
ATOM 895 N N . THR A 1 112 ? 7.140 -6.588 -8.095 1.00 66.94 112 THR A N 1
ATOM 896 C CA . THR A 1 112 ? 5.854 -6.904 -8.711 1.00 66.94 112 THR A CA 1
ATOM 897 C C . THR A 1 112 ? 5.199 -8.127 -8.086 1.00 66.94 112 THR A C 1
ATOM 899 O O . THR A 1 112 ? 4.027 -8.079 -7.718 1.00 66.94 112 THR A O 1
ATOM 902 N N . LEU A 1 113 ? 5.946 -9.231 -7.964 1.00 67.62 113 LEU A N 1
ATOM 903 C CA . LEU A 1 113 ? 5.445 -10.428 -7.294 1.00 67.62 113 LEU A CA 1
ATOM 904 C C . LEU A 1 113 ? 5.048 -10.101 -5.856 1.00 67.62 113 LEU A C 1
ATOM 906 O O . LEU A 1 113 ? 4.007 -10.566 -5.407 1.00 67.62 113 LEU A O 1
ATOM 910 N N . GLY A 1 114 ? 5.816 -9.239 -5.183 1.00 71.12 114 GLY A N 1
ATOM 911 C CA . GLY A 1 114 ? 5.447 -8.667 -3.895 1.00 71.12 114 GLY A CA 1
ATOM 912 C C . GLY A 1 114 ? 4.075 -7.994 -3.930 1.00 71.12 114 GLY A C 1
ATOM 913 O O . GLY A 1 114 ? 3.181 -8.451 -3.231 1.00 71.12 114 GLY A O 1
ATOM 914 N N . MET A 1 115 ? 3.868 -6.989 -4.788 1.00 68.38 115 MET A N 1
ATOM 915 C CA . MET A 1 115 ? 2.601 -6.242 -4.895 1.00 68.38 115 MET A CA 1
ATOM 916 C C . MET A 1 115 ? 1.396 -7.134 -5.233 1.00 68.38 115 MET A C 1
ATOM 918 O O . MET A 1 115 ? 0.324 -6.971 -4.651 1.00 68.38 115 MET A O 1
ATOM 922 N N . VAL A 1 116 ? 1.556 -8.099 -6.144 1.00 72.25 116 VAL A N 1
ATOM 923 C CA . VAL A 1 116 ? 0.479 -9.037 -6.498 1.00 72.25 116 VAL A CA 1
ATOM 924 C C . VAL A 1 116 ? 0.159 -9.947 -5.313 1.00 72.25 116 VAL A C 1
ATOM 926 O O . VAL A 1 116 ? -1.004 -10.074 -4.939 1.00 72.25 116 VAL A O 1
ATOM 929 N N . VAL A 1 117 ? 1.171 -10.536 -4.670 1.00 77.81 117 VAL A N 1
ATOM 930 C CA . VAL A 1 117 ? 0.965 -11.396 -3.496 1.00 77.81 117 VAL A CA 1
ATOM 931 C C . VAL A 1 117 ? 0.350 -10.604 -2.336 1.00 77.81 117 VAL A C 1
ATOM 933 O O . VAL A 1 117 ? -0.571 -11.113 -1.701 1.00 77.81 117 VAL A O 1
ATOM 936 N N . CYS A 1 118 ? 0.766 -9.353 -2.095 1.00 69.19 118 CYS A N 1
ATOM 937 C CA . CYS A 1 118 ? 0.136 -8.460 -1.112 1.00 69.19 118 CYS A CA 1
ATOM 938 C C . CYS A 1 118 ? -1.360 -8.353 -1.338 1.00 69.19 118 CYS A C 1
ATOM 940 O O . CYS A 1 118 ? -2.143 -8.585 -0.421 1.00 69.19 118 CYS A O 1
ATOM 942 N N . ASN A 1 119 ? -1.739 -7.975 -2.559 1.00 76.69 119 ASN A N 1
ATOM 943 C CA . ASN A 1 119 ? -3.114 -7.656 -2.886 1.00 76.69 119 ASN A CA 1
ATOM 944 C C . ASN A 1 119 ? -4.010 -8.884 -2.688 1.00 76.69 119 ASN A C 1
ATOM 946 O O . ASN A 1 119 ? -5.052 -8.796 -2.042 1.00 76.69 119 ASN A O 1
ATOM 950 N N . TRP A 1 120 ? -3.538 -10.055 -3.121 1.00 77.62 120 TRP A N 1
ATOM 951 C CA . TRP A 1 120 ? -4.229 -11.319 -2.886 1.00 77.62 120 TRP A CA 1
ATOM 952 C C . TRP A 1 120 ? -4.362 -11.657 -1.398 1.00 77.62 120 TRP A C 1
ATOM 954 O O . TRP A 1 120 ? -5.437 -12.066 -0.964 1.00 77.62 120 TRP A O 1
ATOM 964 N N . VAL A 1 121 ? -3.313 -11.465 -0.594 1.00 75.25 121 VAL A N 1
ATOM 965 C CA . VAL A 1 121 ? -3.373 -11.737 0.852 1.00 75.25 121 VAL A CA 1
ATOM 966 C C . VAL A 1 121 ? -4.314 -10.763 1.572 1.00 75.25 121 VAL A C 1
ATOM 968 O O . VAL A 1 121 ? -5.055 -11.194 2.454 1.00 75.25 121 VAL A O 1
ATOM 971 N N . VAL A 1 122 ? -4.340 -9.482 1.190 1.00 71.50 122 VAL A N 1
ATOM 972 C CA . VAL A 1 122 ? -5.268 -8.481 1.749 1.00 71.50 122 VAL A CA 1
ATOM 973 C C . VAL A 1 122 ? -6.716 -8.851 1.424 1.00 71.50 122 VAL A C 1
ATOM 975 O O . VAL A 1 122 ? -7.540 -8.917 2.338 1.00 71.50 122 VAL A O 1
ATOM 978 N N . ILE A 1 123 ? -7.017 -9.184 0.163 1.00 75.94 123 ILE A N 1
ATOM 979 C CA . ILE A 1 123 ? -8.359 -9.614 -0.259 1.00 75.94 123 ILE A CA 1
ATOM 980 C C . ILE A 1 123 ? -8.789 -10.868 0.509 1.00 75.94 123 ILE A C 1
ATOM 982 O O . ILE A 1 123 ? -9.867 -10.883 1.102 1.00 75.94 123 ILE A O 1
ATOM 986 N N . LEU A 1 124 ? -7.936 -11.896 0.566 1.00 76.56 124 LEU A N 1
ATOM 987 C CA . LEU A 1 124 ? -8.239 -13.136 1.284 1.00 76.56 124 LEU A CA 1
ATOM 988 C C . LEU A 1 124 ? -8.446 -12.896 2.781 1.00 76.56 124 LEU A C 1
ATOM 990 O O . LEU A 1 124 ? -9.378 -13.442 3.366 1.00 76.56 124 LEU A O 1
ATOM 994 N N . SER A 1 125 ? -7.621 -12.055 3.407 1.00 71.38 125 SER A N 1
ATOM 995 C CA . SER A 1 125 ? -7.761 -11.744 4.828 1.00 71.38 125 SER A CA 1
ATOM 996 C C . SER A 1 125 ? -9.073 -11.027 5.141 1.00 71.38 125 SER A C 1
ATOM 998 O O . SER A 1 125 ? -9.610 -11.243 6.226 1.00 71.38 125 SER A O 1
ATOM 1000 N N . VAL A 1 126 ? -9.583 -10.184 4.237 1.00 70.81 126 VAL A N 1
ATOM 1001 C CA . VAL A 1 126 ? -10.881 -9.509 4.403 1.00 70.81 126 VAL A CA 1
ATOM 1002 C C . VAL A 1 126 ? -12.046 -10.440 4.082 1.00 70.81 126 VAL A C 1
ATOM 1004 O O . VAL A 1 126 ? -13.048 -10.392 4.776 1.00 70.81 126 VAL A O 1
ATOM 1007 N N . CYS A 1 127 ? -11.925 -11.341 3.106 1.00 72.31 127 CYS A N 1
ATOM 1008 C CA . CYS A 1 127 ? -12.950 -12.363 2.878 1.00 72.31 127 CYS A CA 1
ATOM 1009 C C . CYS A 1 127 ? -13.125 -13.312 4.075 1.00 72.31 127 CYS A C 1
ATOM 1011 O O . CYS A 1 127 ? -14.211 -13.852 4.266 1.00 72.31 127 CYS A O 1
ATOM 1013 N N . ILE A 1 128 ? -12.061 -13.539 4.850 1.00 72.69 128 ILE A N 1
ATOM 1014 C CA . ILE A 1 128 ? -12.071 -14.438 6.013 1.00 72.69 128 ILE A CA 1
ATOM 1015 C C . ILE A 1 128 ? -12.488 -13.719 7.313 1.00 72.69 128 ILE A C 1
ATOM 1017 O O . ILE A 1 128 ? -12.965 -14.388 8.229 1.00 72.69 128 ILE A O 1
ATOM 1021 N N . THR A 1 129 ? -12.304 -12.395 7.415 1.00 65.56 129 THR A N 1
ATOM 1022 C CA . THR A 1 129 ? -12.583 -11.597 8.632 1.00 65.56 129 THR A CA 1
ATOM 1023 C C . THR A 1 129 ? -13.900 -10.846 8.527 1.00 65.56 129 THR A C 1
ATOM 1025 O O . THR A 1 129 ? -14.749 -11.029 9.423 1.00 65.56 129 THR A O 1
#

Radius of gyration: 17.71 Å; chains: 1; bounding box: 46×22×52 Å